Protein AF-A0A351X3Q8-F1 (afdb_monomer_lite)

pLDDT: mean 82.09, std 18.25, range [43.66, 97.62]

Radius of gyration: 19.99 Å; chains: 1; bounding box: 28×44×63 Å

Secondary structure (DSSP, 8-state):
-HHHHHHHHHTT---EEEEE-TTS-EEEEEEEEEEEEEETTEEEEEEEE-----S-----------------

Structure (mmCIF,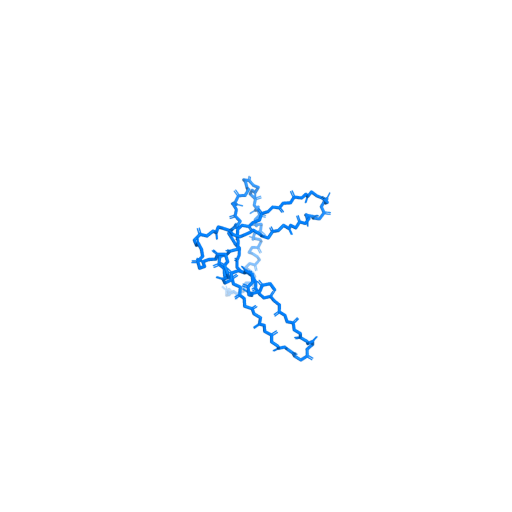 N/CA/C/O backbone):
data_AF-A0A351X3Q8-F1
#
_entry.id   AF-A0A351X3Q8-F1
#
loop_
_atom_site.group_PDB
_atom_site.id
_atom_site.type_symbol
_atom_site.label_atom_id
_atom_site.label_alt_id
_atom_site.label_comp_id
_atom_site.label_asym_id
_atom_site.label_entity_id
_atom_site.label_seq_id
_atom_site.pdbx_PDB_ins_code
_atom_site.Cartn_x
_atom_site.Cartn_y
_atom_site.Cartn_z
_atom_site.occupancy
_atom_site.B_iso_or_equiv
_atom_site.auth_seq_id
_atom_site.auth_comp_id
_atom_site.auth_asym_id
_atom_site.auth_atom_id
_atom_site.pdbx_PDB_model_num
ATOM 1 N N . LEU A 1 1 ? -0.015 -9.612 1.755 1.00 85.94 1 LEU A N 1
ATOM 2 C CA . LEU A 1 1 ? 0.335 -8.209 2.099 1.00 85.94 1 LEU A CA 1
ATOM 3 C C . LEU A 1 1 ? -0.870 -7.419 2.601 1.00 85.94 1 LEU A C 1
ATOM 5 O O . LEU A 1 1 ? -0.754 -6.822 3.659 1.00 85.94 1 LEU A O 1
ATOM 9 N N . VAL A 1 2 ? -2.009 -7.456 1.901 1.00 89.88 2 VAL A N 1
ATOM 10 C CA . VAL A 1 2 ? -3.244 -6.730 2.271 1.00 89.88 2 VAL A CA 1
ATOM 11 C C . VAL A 1 2 ? -3.619 -6.903 3.751 1.00 89.88 2 VAL A C 1
ATOM 13 O O . VAL A 1 2 ? -3.767 -5.919 4.466 1.00 89.88 2 VAL A O 1
ATOM 16 N N . GLU A 1 3 ? -3.642 -8.142 4.246 1.00 93.56 3 GLU A N 1
ATOM 17 C CA . GLU A 1 3 ? -3.932 -8.443 5.658 1.00 93.56 3 GLU A CA 1
ATOM 18 C C . GLU A 1 3 ? -2.946 -7.781 6.641 1.00 93.56 3 GLU A C 1
ATOM 20 O O . GLU A 1 3 ? -3.319 -7.356 7.732 1.00 93.56 3 GLU A O 1
ATOM 25 N N . ARG A 1 4 ? -1.675 -7.633 6.249 1.00 93.88 4 ARG A N 1
ATOM 26 C CA . ARG A 1 4 ? -0.661 -6.954 7.065 1.00 93.88 4 ARG A CA 1
ATOM 27 C C . ARG A 1 4 ? -0.910 -5.446 7.122 1.00 93.88 4 ARG A C 1
ATOM 29 O O . ARG A 1 4 ? -0.785 -4.877 8.202 1.00 93.88 4 ARG A O 1
ATOM 36 N N . CYS A 1 5 ? -1.311 -4.827 6.008 1.00 93.75 5 CYS A N 1
ATOM 37 C CA . CYS A 1 5 ? -1.720 -3.420 5.989 1.00 93.75 5 CYS A CA 1
ATOM 38 C C . CYS A 1 5 ? -2.942 -3.195 6.885 1.00 93.75 5 CYS A C 1
ATOM 40 O O . CYS A 1 5 ? -2.925 -2.312 7.736 1.00 93.75 5 CYS A O 1
ATOM 42 N N . HIS A 1 6 ? -3.960 -4.054 6.769 1.00 93.19 6 HIS A N 1
ATOM 43 C CA . HIS A 1 6 ? -5.168 -3.964 7.586 1.00 93.19 6 HIS A CA 1
ATOM 44 C C . HIS A 1 6 ? -4.862 -4.052 9.090 1.00 93.19 6 HIS A C 1
ATOM 46 O O . HIS A 1 6 ? -5.360 -3.246 9.875 1.00 93.19 6 HIS A O 1
ATOM 52 N N . ARG A 1 7 ? -3.988 -4.980 9.504 1.00 96.62 7 ARG A N 1
ATOM 53 C CA . ARG A 1 7 ? -3.562 -5.100 10.909 1.00 96.62 7 ARG A CA 1
ATOM 54 C C . ARG A 1 7 ? -2.809 -3.869 11.415 1.00 96.62 7 ARG A C 1
ATOM 56 O O . ARG A 1 7 ? -3.086 -3.444 12.532 1.00 96.62 7 ARG A O 1
ATOM 63 N N . ALA A 1 8 ? -1.886 -3.318 10.625 1.00 96.06 8 ALA A N 1
ATOM 64 C CA . ALA A 1 8 ? -1.127 -2.123 11.000 1.00 96.06 8 ALA A CA 1
ATOM 65 C C . ALA A 1 8 ? -2.049 -0.901 11.145 1.00 96.06 8 ALA A C 1
ATOM 67 O O . ALA A 1 8 ? -2.076 -0.260 12.193 1.00 96.06 8 ALA A O 1
ATOM 68 N N . TRP A 1 9 ? -2.908 -0.647 10.153 1.00 95.38 9 TRP A N 1
ATOM 69 C CA . TRP A 1 9 ? -3.832 0.489 10.191 1.00 95.38 9 TRP A CA 1
ATOM 70 C C . TRP A 1 9 ? -4.863 0.385 11.319 1.00 95.38 9 TRP A C 1
ATOM 72 O O . TRP A 1 9 ? -5.177 1.395 11.944 1.00 95.38 9 TRP A O 1
ATOM 82 N N . ARG A 1 10 ? -5.332 -0.825 11.668 1.00 96.62 10 ARG A N 1
ATOM 83 C CA . ARG A 1 10 ? -6.193 -1.036 12.850 1.00 96.62 10 ARG A CA 1
ATOM 84 C C . ARG A 1 10 ? -5.513 -0.690 14.175 1.00 96.62 10 ARG A C 1
ATOM 86 O O . ARG A 1 10 ? -6.212 -0.391 15.137 1.00 96.62 10 ARG A O 1
ATOM 93 N N . LYS A 1 11 ? -4.183 -0.743 14.229 1.00 97.62 11 LYS A N 1
ATOM 94 C CA . LYS A 1 11 ? -3.372 -0.312 15.375 1.00 97.62 11 LYS A CA 1
ATOM 95 C C . LYS A 1 11 ? -2.913 1.145 15.270 1.00 97.62 11 LYS A C 1
ATOM 97 O O . LYS A 1 11 ? -2.155 1.591 16.118 1.00 97.62 11 LYS A O 1
ATOM 102 N N . GLN A 1 12 ? -3.353 1.872 14.239 1.00 95.44 12 GLN A N 1
ATOM 103 C CA . GLN A 1 12 ? -2.875 3.220 13.912 1.00 95.44 12 GLN A CA 1
ATOM 104 C C . GLN A 1 12 ? -1.353 3.277 13.674 1.00 95.44 12 GLN A C 1
ATOM 106 O O . GLN A 1 12 ? -0.722 4.315 13.856 1.00 95.44 12 GLN A O 1
ATOM 111 N N . GLU A 1 13 ? -0.760 2.161 13.239 1.00 96.56 13 GLU A N 1
ATOM 112 C CA . GLU A 1 13 ? 0.663 2.056 12.924 1.00 96.56 13 GLU A CA 1
ATOM 113 C C . GLU A 1 13 ? 0.902 2.320 11.425 1.00 96.56 13 GLU A C 1
ATOM 115 O O . GLU A 1 13 ? 0.135 1.842 10.577 1.00 96.56 13 GLU A O 1
ATOM 120 N N . PRO A 1 14 ? 1.974 3.049 11.060 1.00 94.00 14 PRO A N 1
ATOM 121 C CA . PRO A 1 14 ? 2.358 3.208 9.665 1.00 94.00 14 PRO A CA 1
ATOM 122 C C . PRO A 1 14 ? 2.927 1.896 9.104 1.00 94.00 14 PRO A C 1
ATOM 124 O O . PRO A 1 14 ? 3.559 1.114 9.813 1.00 94.00 14 PRO A O 1
ATOM 127 N N . ILE A 1 15 ? 2.765 1.678 7.799 1.00 95.88 15 ILE A N 1
ATOM 128 C CA . ILE A 1 15 ? 3.364 0.549 7.079 1.00 95.88 15 ILE A CA 1
ATOM 129 C C . ILE A 1 15 ? 4.032 1.045 5.798 1.00 95.88 15 ILE A C 1
ATOM 131 O O . ILE A 1 15 ? 3.479 1.871 5.071 1.00 95.88 15 ILE A O 1
ATOM 135 N N . TYR A 1 16 ? 5.23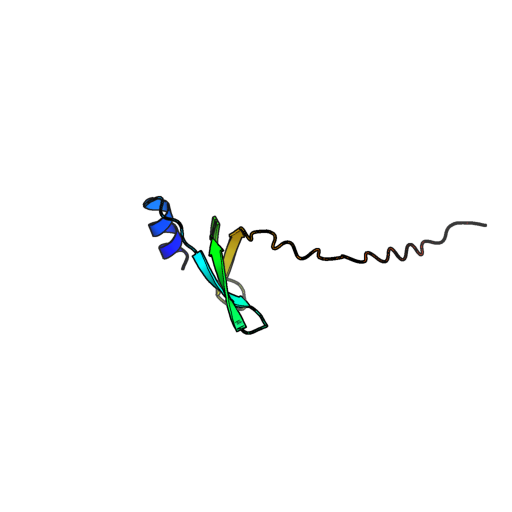3 0.539 5.531 1.00 95.44 16 TYR A N 1
ATOM 136 C CA . TYR A 1 16 ? 6.083 0.998 4.439 1.00 95.44 16 TYR A CA 1
ATOM 137 C C . TYR A 1 16 ? 6.334 -0.120 3.430 1.00 95.44 16 TYR A C 1
ATOM 139 O O . TYR A 1 16 ? 6.509 -1.287 3.790 1.00 95.44 16 TYR A O 1
ATOM 147 N N . LEU A 1 17 ? 6.371 0.257 2.156 1.00 94.38 17 LEU A N 1
ATOM 148 C CA . LEU A 1 17 ? 6.914 -0.549 1.078 1.00 94.38 17 LEU A CA 1
ATOM 149 C C . LEU A 1 17 ? 8.416 -0.291 1.018 1.00 94.38 17 LEU A C 1
ATOM 151 O O . LEU A 1 17 ? 8.817 0.827 0.716 1.00 94.38 17 LEU A O 1
ATOM 155 N N . HIS A 1 18 ? 9.219 -1.315 1.287 1.00 93.44 18 HIS A N 1
ATOM 156 C CA . HIS A 1 18 ? 10.660 -1.290 1.049 1.00 93.44 18 HIS A CA 1
ATOM 157 C C . HIS A 1 18 ? 10.934 -1.849 -0.346 1.00 93.44 18 HIS A C 1
ATOM 159 O O . HIS A 1 18 ? 10.429 -2.923 -0.680 1.00 93.44 18 HIS A O 1
ATOM 165 N N . TYR A 1 19 ? 11.704 -1.131 -1.153 1.00 91.12 19 TYR A N 1
ATOM 166 C CA . TYR A 1 19 ? 12.046 -1.538 -2.514 1.00 91.12 19 TYR A CA 1
ATOM 167 C C . TYR A 1 19 ? 13.458 -1.076 -2.872 1.00 91.12 19 TYR A C 1
ATOM 169 O O . TYR A 1 19 ? 14.053 -0.265 -2.166 1.00 91.12 19 TYR A O 1
ATOM 177 N N . ARG A 1 20 ? 14.004 -1.628 -3.958 1.00 91.25 20 ARG A N 1
ATOM 178 C CA . ARG A 1 20 ? 15.268 -1.165 -4.531 1.00 91.25 20 ARG A CA 1
ATOM 179 C C . ARG A 1 20 ? 15.000 -0.355 -5.783 1.00 91.25 20 ARG A C 1
ATOM 181 O O . ARG A 1 20 ? 14.177 -0.758 -6.605 1.00 91.25 20 ARG A O 1
ATOM 188 N N . THR A 1 21 ? 15.689 0.766 -5.915 1.00 88.44 21 THR A N 1
ATOM 189 C CA . THR A 1 21 ? 15.693 1.557 -7.144 1.00 88.44 21 THR A CA 1
ATOM 190 C C . THR A 1 21 ? 16.459 0.833 -8.255 1.00 88.44 21 THR A C 1
ATOM 192 O O . THR A 1 21 ? 17.173 -0.138 -7.978 1.00 88.44 21 THR A O 1
ATOM 195 N N . PRO A 1 22 ? 16.369 1.295 -9.517 1.00 90.19 22 PRO A N 1
ATOM 196 C CA . PRO A 1 22 ? 17.132 0.712 -10.623 1.00 90.19 22 PRO A CA 1
ATOM 197 C C . PRO A 1 22 ? 18.653 0.699 -10.405 1.00 90.19 22 PRO A C 1
ATOM 199 O O . PRO A 1 22 ? 19.331 -0.201 -10.889 1.00 90.19 22 PRO A O 1
ATOM 202 N N . ILE A 1 23 ? 19.186 1.650 -9.631 1.00 92.56 23 ILE A N 1
ATOM 203 C CA . ILE A 1 23 ? 20.611 1.717 -9.258 1.00 92.56 23 ILE A CA 1
ATOM 204 C C . ILE A 1 23 ? 20.957 0.874 -8.016 1.00 92.56 23 ILE A C 1
ATOM 206 O O . ILE A 1 23 ? 22.085 0.905 -7.535 1.00 92.56 23 ILE A O 1
ATOM 210 N N . GLY A 1 24 ? 19.995 0.116 -7.480 1.00 90.94 24 GLY A N 1
ATOM 211 C CA . GLY A 1 24 ? 20.187 -0.806 -6.360 1.00 90.94 24 GLY A CA 1
ATOM 212 C C . GLY A 1 24 ? 20.102 -0.177 -4.967 1.00 90.94 24 GLY A C 1
ATOM 213 O O . GLY A 1 24 ? 20.299 -0.890 -3.982 1.00 90.94 24 GLY A O 1
ATOM 214 N N . MET A 1 25 ? 19.784 1.117 -4.854 1.00 91.25 25 MET A N 1
ATOM 215 C CA . MET A 1 25 ? 19.621 1.778 -3.555 1.00 91.25 25 MET A CA 1
ATOM 216 C C . MET A 1 25 ? 18.319 1.351 -2.881 1.00 91.25 25 MET A C 1
ATOM 218 O O . MET A 1 25 ? 17.288 1.208 -3.536 1.00 91.25 25 MET A O 1
ATOM 222 N N . GLU A 1 26 ? 18.370 1.139 -1.566 1.00 93.00 26 GLU A N 1
ATOM 223 C CA . GLU A 1 26 ? 17.186 0.803 -0.777 1.00 93.00 26 GLU A CA 1
ATOM 224 C C . GLU A 1 26 ? 16.388 2.059 -0.434 1.00 93.00 26 GLU A C 1
ATOM 226 O O . GLU A 1 26 ? 16.893 2.988 0.193 1.00 93.00 26 GLU A O 1
ATOM 231 N N . GLU A 1 27 ? 15.112 2.043 -0.800 1.00 92.19 27 GLU A N 1
ATOM 232 C CA . GLU A 1 27 ? 14.160 3.107 -0.519 1.00 92.19 27 GLU A CA 1
ATOM 233 C C . GLU A 1 27 ? 12.929 2.572 0.206 1.00 92.19 27 GLU A C 1
ATOM 235 O O . GLU A 1 27 ? 12.649 1.365 0.247 1.00 92.1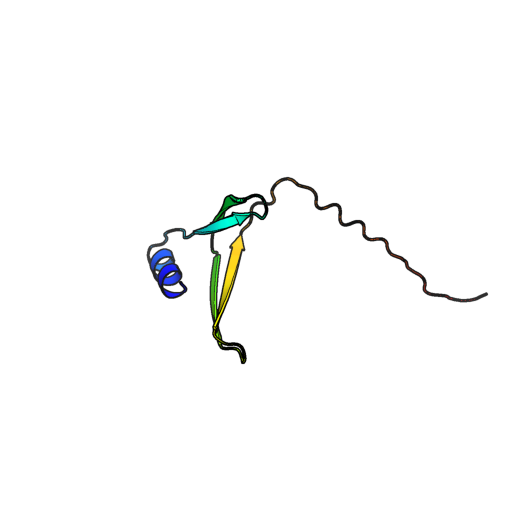9 27 GLU A O 1
ATOM 240 N N . ARG A 1 28 ? 12.167 3.498 0.794 1.00 93.25 28 ARG A N 1
ATOM 241 C CA . ARG A 1 28 ? 10.885 3.189 1.420 1.00 93.25 28 ARG A CA 1
ATOM 242 C C . ARG A 1 28 ? 9.835 4.243 1.107 1.00 93.25 28 ARG A C 1
ATOM 244 O O . ARG A 1 28 ? 10.105 5.434 1.203 1.00 93.25 28 ARG A O 1
ATOM 251 N N . ALA A 1 29 ? 8.610 3.798 0.847 1.00 93.62 29 ALA A N 1
ATOM 252 C CA . ALA A 1 29 ? 7.452 4.676 0.697 1.00 93.62 29 ALA A CA 1
ATOM 253 C C . ALA A 1 29 ? 6.290 4.207 1.594 1.00 93.62 29 ALA A C 1
ATOM 255 O O . ALA A 1 29 ? 6.016 3.004 1.649 1.00 93.62 29 ALA A O 1
ATOM 256 N N . PRO A 1 30 ? 5.599 5.103 2.322 1.00 95.19 30 PRO A N 1
ATOM 257 C CA . PRO A 1 30 ? 4.418 4.739 3.105 1.00 95.19 30 PRO A CA 1
ATOM 258 C C . PRO A 1 30 ? 3.286 4.243 2.198 1.00 95.19 30 PRO A C 1
ATOM 260 O O . PRO A 1 30 ? 2.965 4.871 1.186 1.00 95.19 30 PRO A O 1
ATOM 263 N N . ILE A 1 31 ? 2.664 3.126 2.582 1.00 96.00 31 ILE A N 1
ATOM 264 C CA . ILE A 1 31 ? 1.501 2.555 1.895 1.00 96.00 31 ILE A CA 1
ATOM 265 C C . ILE A 1 31 ? 0.239 3.196 2.476 1.00 96.00 31 ILE A C 1
ATOM 267 O O . ILE A 1 31 ? -0.034 3.079 3.671 1.00 96.00 31 ILE A O 1
ATOM 271 N N . MET A 1 32 ? -0.541 3.837 1.611 1.00 94.81 32 MET A N 1
ATOM 272 C CA . MET A 1 32 ? -1.787 4.530 1.950 1.00 94.81 32 MET A CA 1
ATOM 273 C C . MET A 1 32 ? -3.019 3.654 1.705 1.00 94.81 32 MET A C 1
ATOM 275 O O . MET A 1 32 ? -4.004 3.758 2.427 1.00 94.81 32 MET A O 1
ATOM 279 N N . ALA A 1 33 ? -2.958 2.778 0.698 1.00 95.75 33 ALA A N 1
ATOM 280 C CA . ALA A 1 33 ? -3.996 1.796 0.401 1.00 95.75 33 ALA A CA 1
ATOM 281 C C . ALA A 1 33 ? -3.392 0.546 -0.255 1.00 95.75 33 ALA A C 1
ATOM 283 O O . ALA A 1 33 ? -2.321 0.600 -0.864 1.00 95.75 33 ALA A O 1
ATOM 284 N N . ALA A 1 34 ? -4.083 -0.589 -0.138 1.00 95.38 34 ALA A N 1
ATOM 285 C CA . ALA A 1 34 ? -3.676 -1.853 -0.739 1.00 95.38 34 ALA A CA 1
ATOM 286 C C . ALA A 1 34 ? -4.903 -2.652 -1.186 1.00 95.38 34 ALA A C 1
ATOM 288 O O . ALA A 1 34 ? -5.868 -2.775 -0.431 1.00 95.38 34 ALA A O 1
ATOM 289 N N . ARG A 1 35 ? -4.850 -3.229 -2.389 1.00 94.44 35 ARG A N 1
ATOM 290 C CA . ARG A 1 35 ? -5.921 -4.063 -2.946 1.00 94.44 35 ARG A CA 1
ATOM 291 C C . ARG A 1 35 ? -5.338 -5.232 -3.729 1.00 94.44 35 ARG A C 1
ATOM 293 O O . ARG A 1 35 ? -4.447 -5.041 -4.547 1.00 94.44 35 ARG A O 1
ATOM 300 N N . SER A 1 36 ? -5.861 -6.432 -3.503 1.00 93.81 36 SER A N 1
ATOM 301 C CA . SER A 1 36 ? -5.610 -7.587 -4.368 1.00 93.81 36 SER A CA 1
ATOM 302 C C . SER A 1 36 ? -6.659 -7.656 -5.472 1.00 93.81 36 SER A C 1
ATOM 304 O O . SER A 1 36 ? -7.846 -7.446 -5.210 1.00 93.81 36 SER A O 1
ATOM 306 N N . LEU A 1 37 ? -6.220 -7.968 -6.684 1.00 94.44 37 LEU A N 1
ATOM 307 C CA . LEU A 1 37 ? -7.054 -8.216 -7.850 1.00 94.44 37 LEU A CA 1
ATOM 308 C C . LEU A 1 37 ? -6.719 -9.591 -8.423 1.00 94.44 37 LEU A C 1
ATOM 310 O O . LEU A 1 37 ? -5.569 -10.019 -8.386 1.00 94.44 37 LEU A O 1
ATOM 314 N N . GLU A 1 38 ? -7.723 -10.260 -8.969 1.00 94.69 38 GLU A N 1
ATOM 315 C CA . GLU A 1 38 ? -7.545 -11.470 -9.762 1.00 94.69 38 GLU A CA 1
ATOM 316 C C . GLU A 1 38 ? -7.758 -11.104 -11.230 1.00 94.69 38 GLU A C 1
ATOM 318 O O . GLU A 1 38 ? -8.731 -10.434 -11.580 1.00 94.69 38 GLU A O 1
ATOM 323 N N . THR A 1 39 ? -6.797 -11.469 -12.066 1.00 93.38 39 THR A N 1
ATOM 324 C CA . THR A 1 39 ? -6.774 -11.194 -13.505 1.00 93.38 39 THR A CA 1
ATOM 325 C C . THR A 1 39 ? -6.622 -12.511 -14.261 1.00 93.38 39 THR A C 1
ATOM 327 O O . THR A 1 39 ? -6.287 -13.530 -13.656 1.00 93.38 39 THR A O 1
ATOM 330 N N . GLY A 1 40 ? -6.840 -12.503 -15.580 1.00 94.56 40 GLY A N 1
ATOM 331 C CA . GLY A 1 40 ? -6.623 -13.692 -16.416 1.00 94.56 40 GLY A CA 1
ATOM 332 C C . GLY A 1 40 ? -5.193 -14.245 -16.330 1.00 94.56 40 GLY A C 1
ATOM 333 O O . GLY A 1 40 ? -5.003 -15.453 -16.435 1.00 94.56 40 GLY A O 1
ATOM 334 N N . ASP A 1 41 ? -4.220 -13.379 -16.033 1.00 93.00 41 ASP A N 1
ATOM 335 C CA . ASP A 1 41 ? -2.798 -13.718 -15.895 1.00 93.00 41 ASP A CA 1
ATOM 336 C C . ASP A 1 41 ? -2.390 -14.042 -14.443 1.00 93.00 41 ASP A C 1
ATOM 338 O O . ASP A 1 41 ? -1.214 -14.252 -14.141 1.00 93.00 41 ASP A O 1
ATOM 342 N N . GLY A 1 42 ? -3.359 -14.086 -13.523 1.00 93.62 42 GLY A N 1
ATOM 343 C CA . GLY A 1 42 ? -3.159 -14.416 -12.114 1.00 93.62 42 GLY A CA 1
ATOM 344 C C . GLY A 1 42 ? -3.430 -13.258 -11.153 1.00 93.62 42 GLY A C 1
ATOM 345 O O . GLY A 1 42 ? -4.161 -12.309 -11.450 1.00 93.62 42 GLY A O 1
ATOM 346 N N . GLN A 1 43 ? -2.879 -13.362 -9.943 1.00 93.38 43 GLN A N 1
ATOM 347 C CA . GLN A 1 43 ? -3.131 -12.401 -8.869 1.00 93.38 43 GLN A CA 1
ATOM 348 C C . GLN A 1 43 ? -2.205 -11.188 -8.954 1.00 93.38 43 GLN A C 1
ATOM 350 O O . GLN A 1 43 ? -0.982 -11.314 -8.958 1.00 93.38 43 GLN A O 1
ATOM 355 N N . VAL A 1 44 ? -2.803 -10.000 -8.919 1.00 94.81 44 VAL A N 1
ATOM 356 C CA . VAL A 1 44 ? -2.115 -8.709 -8.920 1.00 94.81 44 VAL A CA 1
ATOM 357 C C . VAL A 1 44 ? -2.337 -8.009 -7.585 1.00 94.81 44 VAL A C 1
ATOM 359 O O . VAL A 1 44 ? -3.421 -8.051 -6.999 1.00 94.81 44 VAL A O 1
ATOM 362 N N . LEU A 1 45 ? -1.304 -7.328 -7.097 1.00 93.69 45 LEU A N 1
ATOM 363 C CA . LEU A 1 45 ? -1.376 -6.512 -5.894 1.00 93.69 45 LEU A CA 1
ATOM 364 C C . LEU A 1 45 ? -1.168 -5.038 -6.241 1.00 93.69 45 LEU A C 1
ATOM 366 O O . LEU A 1 45 ? -0.071 -4.635 -6.615 1.00 93.69 45 LEU A O 1
ATOM 370 N N . LEU A 1 46 ? -2.214 -4.234 -6.067 1.00 94.38 46 LEU A N 1
ATOM 371 C CA . LEU A 1 46 ? -2.169 -2.785 -6.222 1.00 94.38 46 LEU A CA 1
ATOM 372 C C . LEU A 1 46 ? -1.856 -2.116 -4.886 1.00 94.38 46 LEU A C 1
ATOM 374 O O . LEU A 1 46 ? -2.497 -2.406 -3.870 1.00 94.38 46 LEU A O 1
ATOM 378 N N . LEU A 1 47 ? -0.894 -1.195 -4.906 1.00 95.44 47 LEU A N 1
ATOM 379 C CA . LEU A 1 47 ? -0.481 -0.401 -3.755 1.00 95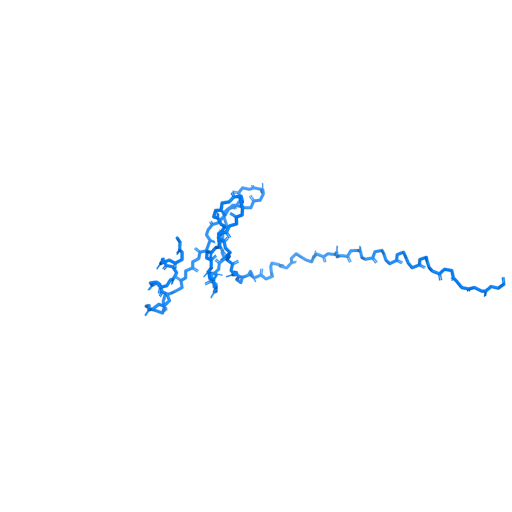.44 47 LEU A CA 1
ATOM 380 C C . LEU A 1 47 ? -0.496 1.081 -4.118 1.00 95.44 47 LEU A C 1
ATOM 382 O O . LEU A 1 47 ? 0.131 1.492 -5.091 1.00 95.44 47 LEU A O 1
ATOM 386 N N . TRP A 1 48 ? -1.159 1.882 -3.290 1.00 95.44 48 TRP A N 1
ATOM 387 C CA . TRP A 1 48 ? -1.065 3.335 -3.345 1.00 95.44 48 TRP A CA 1
ATOM 388 C C . TRP A 1 48 ? -0.037 3.761 -2.316 1.00 95.44 48 TRP A C 1
ATOM 390 O O . TRP A 1 48 ? -0.195 3.476 -1.126 1.00 95.44 48 TRP A O 1
ATOM 400 N N . VAL A 1 49 ? 1.016 4.425 -2.773 1.00 94.56 49 VAL A N 1
ATOM 401 C CA . VAL A 1 49 ? 2.099 4.908 -1.919 1.00 94.56 49 VAL A CA 1
ATOM 402 C C . VAL A 1 49 ? 2.222 6.413 -2.049 1.00 94.56 49 VAL A C 1
ATOM 404 O O . VAL A 1 49 ? 2.012 6.967 -3.126 1.00 94.56 49 VAL A O 1
ATOM 407 N N . ARG A 1 50 ? 2.581 7.084 -0.957 1.00 90.94 50 ARG A N 1
ATOM 408 C CA . ARG A 1 50 ? 2.962 8.496 -1.018 1.00 90.94 50 ARG A CA 1
ATOM 409 C C . ARG A 1 50 ? 4.471 8.566 -1.206 1.00 90.94 50 ARG A C 1
ATOM 411 O O . ARG A 1 50 ? 5.208 8.237 -0.282 1.00 90.94 50 ARG A O 1
ATOM 418 N N . ARG A 1 51 ? 4.925 8.985 -2.386 1.00 83.06 51 ARG A N 1
ATOM 419 C CA . ARG A 1 51 ? 6.329 9.355 -2.593 1.00 83.06 51 ARG A CA 1
ATOM 420 C C . ARG A 1 51 ? 6.510 10.801 -2.144 1.00 83.06 51 ARG A C 1
ATOM 422 O O . ARG A 1 51 ? 5.619 11.622 -2.365 1.00 83.06 51 ARG A O 1
ATOM 429 N N . GLN A 1 52 ? 7.601 11.094 -1.445 1.00 71.62 52 GLN A N 1
ATOM 430 C CA . GLN A 1 52 ? 8.045 12.482 -1.379 1.00 71.62 52 GLN A CA 1
ATOM 431 C C . GLN A 1 52 ? 8.514 12.822 -2.794 1.00 71.62 52 GLN A C 1
ATOM 433 O O . GLN A 1 52 ? 9.086 11.964 -3.463 1.00 71.62 52 GLN A O 1
ATOM 438 N N . HIS A 1 53 ? 8.148 14.000 -3.293 1.00 58.25 53 HIS A N 1
ATOM 439 C CA . HIS A 1 53 ? 8.787 14.522 -4.490 1.00 58.25 53 HIS A CA 1
ATOM 440 C C . HIS A 1 53 ? 10.244 14.708 -4.072 1.00 58.25 53 HIS A C 1
ATOM 442 O O . HIS A 1 53 ? 10.543 15.637 -3.324 1.00 58.25 53 HIS A O 1
ATOM 448 N N . ASP A 1 54 ? 11.114 13.767 -4.430 1.00 55.00 54 ASP A N 1
ATOM 449 C CA . ASP A 1 54 ? 12.529 14.094 -4.472 1.00 55.00 54 ASP A CA 1
ATOM 450 C C . ASP A 1 54 ? 12.628 15.265 -5.455 1.00 55.00 54 ASP A C 1
ATOM 452 O O . ASP A 1 54 ? 11.950 15.266 -6.484 1.00 55.00 54 ASP A O 1
ATOM 456 N N . GLU A 1 55 ? 13.392 16.297 -5.108 1.00 48.03 55 GLU A N 1
ATOM 457 C CA . GLU A 1 55 ? 13.587 17.544 -5.868 1.00 48.03 55 GLU A CA 1
ATOM 458 C C . GLU A 1 55 ? 14.280 17.321 -7.230 1.00 48.03 55 GLU A C 1
ATOM 460 O O . GLU A 1 55 ? 15.020 18.166 -7.716 1.00 48.03 55 GLU A O 1
ATOM 465 N N . THR A 1 56 ? 14.087 16.164 -7.857 1.00 48.88 56 THR A N 1
ATOM 466 C CA . THR A 1 56 ? 14.524 15.895 -9.219 1.00 48.88 56 THR A CA 1
ATOM 467 C C . THR A 1 56 ? 13.375 16.270 -10.139 1.00 48.88 56 THR A C 1
ATOM 469 O O . THR A 1 56 ? 12.455 15.484 -10.374 1.00 48.88 56 THR A O 1
ATOM 472 N N . GLU A 1 57 ? 13.410 17.524 -10.580 1.00 43.66 57 GLU A N 1
ATOM 473 C CA . GLU A 1 57 ? 12.642 18.048 -11.702 1.00 43.66 57 GLU A CA 1
ATOM 474 C C . GLU A 1 57 ? 12.637 17.010 -12.830 1.00 43.66 57 GLU A C 1
ATOM 476 O O . GLU A 1 57 ? 13.664 16.703 -13.432 1.00 43.66 57 GLU A O 1
ATOM 481 N N . ILE A 1 58 ? 11.477 16.408 -13.080 1.00 52.81 58 ILE A N 1
ATOM 482 C CA . ILE A 1 58 ? 11.246 15.726 -14.345 1.00 52.81 58 ILE A CA 1
ATOM 483 C C . ILE A 1 58 ? 10.944 16.865 -15.313 1.00 52.81 58 ILE A C 1
ATOM 485 O O . ILE A 1 58 ? 9.816 17.355 -15.346 1.00 52.81 58 ILE A O 1
ATOM 489 N N . GLU A 1 59 ? 11.961 17.333 -16.038 1.00 47.25 59 GLU A N 1
ATOM 490 C CA . GLU A 1 59 ? 11.755 18.107 -17.261 1.00 47.25 59 GLU A CA 1
ATOM 491 C C . GLU A 1 59 ? 11.002 17.189 -18.230 1.00 47.25 59 GLU A C 1
ATOM 493 O O . GLU A 1 59 ? 11.570 16.305 -18.870 1.00 47.25 59 GLU A O 1
ATOM 498 N N . ILE A 1 60 ? 9.676 17.314 -18.242 1.00 53.16 60 ILE A N 1
ATOM 499 C CA . ILE A 1 60 ? 8.861 16.764 -19.314 1.00 53.16 60 ILE A CA 1
ATOM 500 C C . ILE A 1 60 ? 9.008 17.775 -20.445 1.00 53.16 60 ILE A C 1
ATOM 502 O O . ILE A 1 60 ? 8.332 18.802 -20.436 1.00 53.16 60 ILE A O 1
ATOM 506 N N . ASP A 1 61 ? 9.931 17.507 -21.365 1.00 54.22 61 ASP A N 1
ATOM 507 C CA . ASP A 1 61 ? 9.995 18.222 -22.635 1.00 54.22 61 ASP A CA 1
ATOM 508 C C . ASP A 1 61 ? 8.772 17.771 -23.441 1.00 54.22 61 ASP A C 1
ATOM 510 O O . ASP A 1 61 ? 8.731 16.678 -24.014 1.00 54.22 61 ASP A O 1
ATOM 514 N N . ILE A 1 62 ? 7.695 18.546 -23.329 1.00 52.72 62 ILE A N 1
ATOM 515 C CA . ILE A 1 62 ? 6.530 18.405 -24.191 1.00 52.72 62 ILE A CA 1
ATOM 516 C C . ILE A 1 62 ? 6.911 19.142 -25.472 1.00 52.72 62 ILE A C 1
ATOM 518 O O . ILE A 1 62 ? 6.662 20.339 -25.593 1.00 52.72 62 ILE A O 1
ATOM 522 N N . ASP A 1 63 ? 7.556 18.430 -26.397 1.00 55.28 63 ASP A N 1
ATOM 523 C CA . ASP A 1 63 ? 7.531 18.812 -27.808 1.00 55.28 63 ASP A CA 1
ATOM 524 C C . ASP A 1 63 ? 6.070 18.672 -28.267 1.00 55.28 63 ASP A C 1
ATOM 526 O O . ASP A 1 63 ? 5.610 17.597 -28.662 1.00 55.28 63 ASP A O 1
ATOM 530 N N . ASP A 1 64 ? 5.311 19.760 -28.119 1.00 54.16 64 ASP A N 1
ATOM 531 C CA . ASP A 1 64 ? 4.050 19.980 -28.826 1.00 54.16 64 ASP A CA 1
ATOM 532 C C . ASP A 1 64 ? 4.397 20.182 -30.310 1.00 54.16 64 ASP A C 1
ATOM 534 O O . ASP A 1 64 ? 4.497 21.304 -30.811 1.00 54.16 64 ASP A O 1
ATOM 538 N N . ASP A 1 65 ? 4.598 19.073 -31.025 1.00 60.78 65 ASP A N 1
ATOM 539 C CA . ASP A 1 65 ? 4.456 19.033 -32.480 1.00 60.78 65 ASP A CA 1
ATOM 540 C C . ASP A 1 65 ? 2.961 19.237 -32.818 1.00 60.78 65 ASP A C 1
ATOM 542 O O . ASP A 1 65 ? 2.237 18.303 -33.172 1.00 60.78 65 ASP A O 1
ATOM 546 N N . GLU A 1 66 ? 2.472 20.475 -32.682 1.00 58.41 66 GLU A N 1
ATOM 547 C CA . GLU A 1 66 ? 1.191 20.918 -33.245 1.00 58.41 66 GLU A CA 1
ATOM 548 C C . GLU A 1 66 ? 1.330 21.092 -34.771 1.00 58.41 66 GLU A C 1
ATOM 550 O O . GLU A 1 66 ? 1.328 22.199 -35.308 1.00 58.41 66 GLU A O 1
ATOM 555 N N . ASP A 1 67 ? 1.427 19.974 -35.492 1.00 57.69 67 ASP A N 1
ATOM 556 C CA . ASP A 1 67 ? 1.166 19.913 -36.932 1.00 57.69 67 ASP A CA 1
ATOM 557 C C . ASP A 1 67 ? -0.335 19.634 -37.167 1.00 57.69 67 ASP A C 1
ATOM 559 O O . ASP A 1 67 ? -0.749 18.520 -37.493 1.00 57.69 67 ASP A O 1
ATOM 563 N N . GLU A 1 68 ? -1.180 20.665 -37.040 1.00 56.69 68 GLU A N 1
ATOM 564 C CA . GLU A 1 68 ? -2.530 20.669 -37.628 1.00 56.69 68 GLU A CA 1
ATOM 565 C C . GLU A 1 68 ? -2.737 21.872 -38.564 1.00 56.69 68 GLU A C 1
ATOM 567 O O . GLU A 1 68 ? -3.235 22.941 -38.216 1.00 56.69 68 GLU A O 1
ATOM 572 N N . ASN A 1 69 ? -2.342 21.635 -39.815 1.00 57.44 69 ASN A N 1
ATOM 573 C CA . ASN A 1 69 ? -2.867 22.205 -41.054 1.00 57.44 69 ASN A CA 1
ATOM 574 C C . ASN A 1 69 ? -4.238 22.922 -40.937 1.00 57.44 69 ASN A C 1
ATOM 576 O O . ASN A 1 69 ? -5.274 22.260 -40.852 1.00 57.44 69 ASN A O 1
ATOM 580 N N . SER A 1 70 ? -4.259 24.254 -41.094 1.00 55.00 70 SER A N 1
ATOM 581 C CA . SER A 1 70 ? -5.436 24.979 -41.605 1.00 55.00 70 SER A CA 1
ATOM 582 C C . SER A 1 70 ? -5.072 26.223 -42.442 1.00 55.00 70 SER A C 1
ATOM 584 O O . SER A 1 70 ? -4.471 27.180 -41.963 1.00 55.00 70 SER A O 1
ATOM 586 N N . ASP A 1 71 ? -5.469 26.147 -43.717 1.00 53.50 71 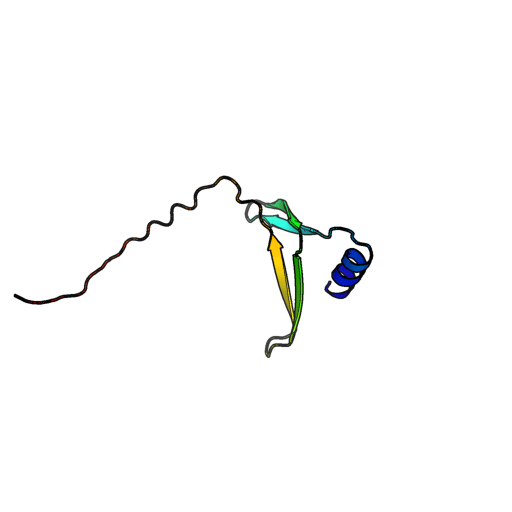ASP A N 1
ATOM 587 C CA . ASP A 1 71 ? -5.948 27.212 -44.615 1.00 53.50 71 ASP A CA 1
ATOM 588 C C . ASP A 1 71 ? -5.048 28.406 -45.012 1.00 53.50 71 ASP A C 1
ATOM 590 O O . ASP A 1 71 ? -5.045 29.440 -44.342 1.00 53.50 71 ASP A O 1
ATOM 594 N N . VAL A 1 72 ? -4.472 28.339 -46.233 1.00 45.53 72 VA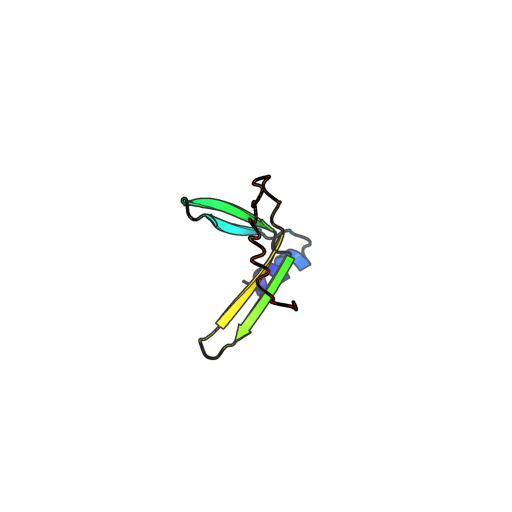L A N 1
ATOM 595 C CA . VAL A 1 72 ? -4.433 29.457 -47.217 1.00 45.53 72 VAL A CA 1
ATOM 596 C C . VAL A 1 72 ? -4.580 28.931 -48.647 1.00 45.53 72 VAL A C 1
ATOM 598 O O . VAL A 1 72 ? -3.819 28.009 -49.018 1.00 45.53 72 VAL A O 1
#

Foldseek 3Di:
DQVVCVVCVVVVHWDWDWDADPVGDIDIWTWPDWDWDQDPVGIDIDTDTDDDPPPPDPPPPPPPPPPDDDDD

Sequence (72 aa):
LVERCHRAWRKQEPIYLHYRTPIGMEERAPIMAARSLETGDGQVLLLWVRRQHDETEIEIDIDDDEDENSDV